Protein AF-A0A9W5KSK2-F1 (afdb_monomer_lite)

Sequence (57 aa):
MCEHKYQVLDSETTSFYSDDNRYGIDVSATFYCEKCLDIQHREKRIDTGTIEVKDSE

Secondary structure (DSSP, 8-state):
-----EEEEEEEEEEEEETTTEEEEEEEEEEEETTTTEEEEEEEEEEEEE-------

pLDDT: mean 82.14, std 15.17, range [43.25, 96.06]

Structure (mmCIF, N/CA/C/O backbone):
data_AF-A0A9W5KSK2-F1
#
_entry.id   AF-A0A9W5KSK2-F1
#
loop_
_atom_site.group_PDB
_atom_site.id
_atom_site.type_symbol
_atom_site.label_atom_id
_atom_site.label_alt_id
_atom_site.label_comp_id
_atom_site.label_asym_id
_atom_site.label_entity_id
_atom_site.label_seq_id
_atom_site.pdbx_PDB_ins_code
_atom_site.Cartn_x
_atom_site.Cartn_y
_atom_site.Cartn_z
_atom_site.occupancy
_atom_site.B_iso_or_equiv
_atom_site.auth_seq_id
_atom_site.auth_comp_id
_atom_site.auth_asym_id
_atom_site.auth_atom_id
_atom_site.pdbx_PDB_model_num
ATOM 1 N N . MET A 1 1 ? -21.917 -8.201 -8.275 1.00 67.75 1 MET A N 1
ATOM 2 C CA . MET A 1 1 ? -20.495 -7.858 -8.072 1.00 67.75 1 MET A CA 1
ATOM 3 C C . MET A 1 1 ? -20.433 -7.090 -6.762 1.00 67.75 1 MET A C 1
ATOM 5 O O . MET A 1 1 ? -21.121 -6.084 -6.656 1.00 67.75 1 MET A O 1
ATOM 9 N N . CYS A 1 2 ? -19.789 -7.622 -5.721 1.00 73.56 2 CYS A N 1
ATOM 10 C CA . CYS A 1 2 ? -19.724 -6.928 -4.433 1.00 73.56 2 CYS A CA 1
ATOM 11 C C . CYS A 1 2 ? -18.724 -5.780 -4.542 1.00 73.56 2 CYS A C 1
ATOM 13 O O . CYS A 1 2 ? -17.537 -6.021 -4.737 1.00 73.56 2 CYS A O 1
ATOM 15 N N . GLU A 1 3 ? -19.204 -4.544 -4.434 1.00 82.88 3 GLU A N 1
ATOM 16 C CA . GLU A 1 3 ? -18.328 -3.380 -4.358 1.00 82.88 3 GLU A CA 1
ATOM 17 C C . GLU A 1 3 ? -17.736 -3.31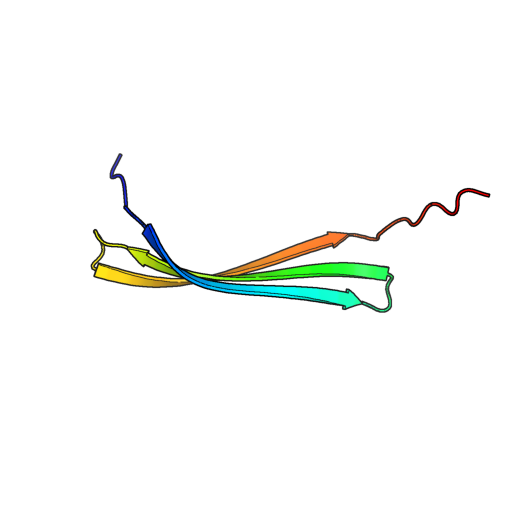6 -2.946 1.00 82.88 3 GLU A C 1
ATOM 19 O O . GLU A 1 3 ? -18.452 -3.171 -1.946 1.00 82.88 3 GLU A O 1
ATOM 24 N N . HIS A 1 4 ? -16.428 -3.540 -2.859 1.00 84.94 4 HIS A N 1
ATOM 25 C CA . HIS A 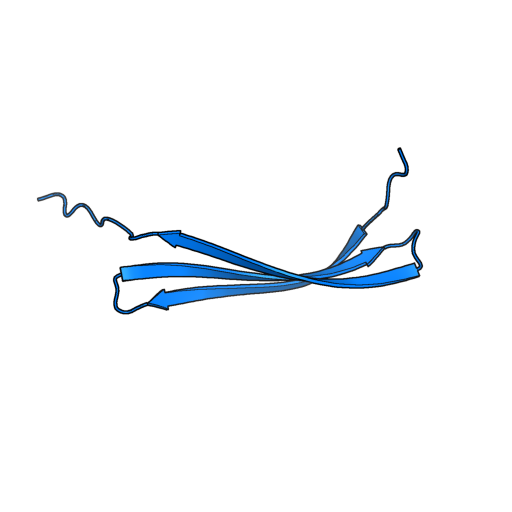1 4 ? -15.669 -3.396 -1.627 1.00 84.94 4 HIS A CA 1
ATOM 26 C C . HIS A 1 4 ? -15.116 -1.977 -1.586 1.00 84.94 4 HIS A C 1
ATOM 28 O O . HIS A 1 4 ? -14.379 -1.563 -2.480 1.00 84.94 4 HIS A O 1
ATOM 34 N N . LYS A 1 5 ? -15.488 -1.232 -0.545 1.00 88.44 5 LYS A N 1
ATOM 35 C CA . LYS A 1 5 ? -14.921 0.084 -0.281 1.00 88.44 5 LYS A CA 1
ATOM 36 C C . LYS A 1 5 ? -13.605 -0.100 0.466 1.00 88.44 5 LYS A C 1
ATOM 38 O O . LYS A 1 5 ? -13.593 -0.640 1.573 1.00 88.44 5 LYS A O 1
ATOM 43 N N . TYR A 1 6 ? -12.522 0.328 -0.173 1.00 89.81 6 TYR A N 1
ATOM 44 C CA . TYR A 1 6 ? -11.176 0.298 0.384 1.00 89.81 6 TYR A CA 1
ATOM 45 C C . TYR A 1 6 ? -10.751 1.711 0.778 1.00 89.81 6 TYR A C 1
ATOM 47 O O . TYR A 1 6 ? -10.884 2.645 -0.013 1.00 89.81 6 TYR A O 1
ATOM 55 N N . GLN A 1 7 ? -10.224 1.857 1.988 1.00 92.88 7 GLN A N 1
ATOM 56 C CA . GLN A 1 7 ? -9.595 3.076 2.479 1.00 92.88 7 GLN A CA 1
ATOM 57 C C . GLN A 1 7 ? -8.085 2.855 2.556 1.00 92.88 7 GLN A C 1
ATOM 59 O O . GLN A 1 7 ? -7.640 1.890 3.171 1.00 92.88 7 GLN A O 1
ATOM 64 N N . VAL A 1 8 ? -7.297 3.745 1.953 1.00 93.81 8 VAL A N 1
ATOM 65 C CA . VAL A 1 8 ? -5.838 3.744 2.132 1.00 93.81 8 VAL A CA 1
ATOM 66 C C . VAL A 1 8 ? -5.531 4.294 3.519 1.00 93.81 8 VAL A C 1
ATOM 68 O O . VAL A 1 8 ? -5.984 5.387 3.860 1.00 93.81 8 VAL A O 1
ATOM 71 N N . LEU A 1 9 ? -4.800 3.520 4.314 1.00 95.00 9 LEU A N 1
ATOM 72 C CA . LEU A 1 9 ? -4.323 3.937 5.631 1.00 95.00 9 LEU A CA 1
ATOM 73 C C . LEU A 1 9 ? -2.909 4.504 5.546 1.00 95.00 9 LEU A C 1
ATOM 75 O O . LEU A 1 9 ? -2.631 5.537 6.144 1.00 95.00 9 LEU A O 1
ATOM 79 N N . ASP A 1 10 ? -2.046 3.822 4.797 1.00 94.31 10 ASP A N 1
ATOM 80 C CA . ASP A 1 10 ? -0.643 4.179 4.635 1.00 94.31 10 ASP A CA 1
ATOM 81 C C . ASP A 1 10 ? -0.140 3.723 3.263 1.00 94.31 10 ASP A C 1
ATOM 83 O O . ASP A 1 10 ? -0.644 2.741 2.704 1.00 94.31 10 ASP A O 1
ATOM 87 N N . SER A 1 11 ? 0.830 4.445 2.713 1.00 94.06 11 SER A N 1
ATOM 88 C CA . SER A 1 11 ? 1.495 4.067 1.472 1.00 94.06 11 SER A CA 1
ATOM 89 C C . SER A 1 11 ? 2.918 4.590 1.443 1.00 94.06 11 SER A C 1
ATOM 91 O 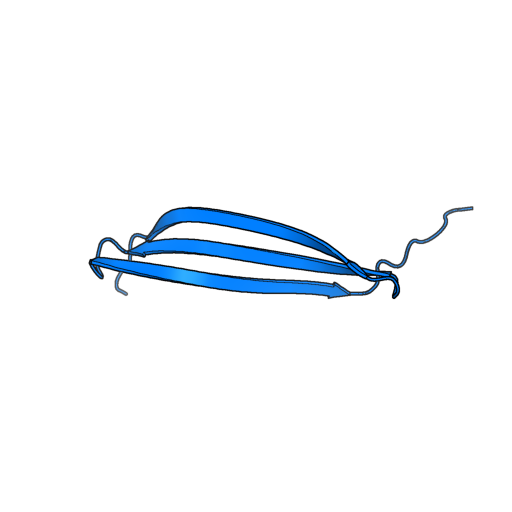O . SER A 1 11 ? 3.140 5.784 1.656 1.00 94.06 11 SER A O 1
ATOM 93 N N . GLU A 1 12 ? 3.848 3.727 1.064 1.00 95.25 12 GLU A N 1
ATOM 94 C CA . GLU A 1 12 ? 5.244 4.070 0.853 1.00 95.25 12 GLU A CA 1
ATOM 95 C C . GLU A 1 12 ? 5.631 3.777 -0.598 1.00 95.25 12 GLU A C 1
ATOM 97 O O . GLU A 1 12 ? 5.133 2.860 -1.257 1.00 95.25 12 GLU A O 1
ATOM 102 N N . THR A 1 13 ? 6.500 4.619 -1.143 1.00 93.31 13 THR A N 1
ATOM 103 C CA . THR A 1 13 ? 7.069 4.428 -2.472 1.00 93.31 13 THR A CA 1
ATOM 104 C C . THR A 1 13 ? 8.559 4.687 -2.396 1.00 93.31 13 THR A C 1
ATOM 106 O O . THR A 1 13 ? 8.986 5.795 -2.076 1.00 93.31 13 THR A O 1
ATOM 109 N N . THR A 1 14 ? 9.338 3.666 -2.728 1.00 91.81 14 THR A N 1
ATOM 110 C CA . THR A 1 14 ? 10.794 3.693 -2.686 1.00 91.81 14 THR A CA 1
ATOM 111 C C . THR A 1 14 ? 11.330 3.472 -4.087 1.00 91.81 14 THR A C 1
ATOM 113 O O . THR A 1 14 ? 11.148 2.414 -4.684 1.00 91.81 14 THR A O 1
ATOM 116 N N . SER A 1 15 ? 12.001 4.481 -4.632 1.00 89.62 15 SER A N 1
ATOM 117 C CA . SER A 1 15 ? 12.720 4.355 -5.897 1.00 89.62 15 SER A CA 1
ATOM 118 C C . SER A 1 15 ? 14.178 4.004 -5.645 1.00 89.62 15 SER A C 1
ATOM 120 O O . SER A 1 15 ? 14.826 4.649 -4.819 1.00 89.62 15 SER A O 1
ATOM 122 N N . PHE A 1 16 ? 14.716 3.059 -6.403 1.00 86.00 16 PHE A N 1
ATOM 123 C CA . PHE A 1 16 ? 16.126 2.703 -6.353 1.00 86.00 16 PHE A CA 1
ATOM 124 C C . PHE A 1 16 ? 16.721 2.642 -7.758 1.00 86.00 16 PHE A C 1
ATOM 126 O O . PH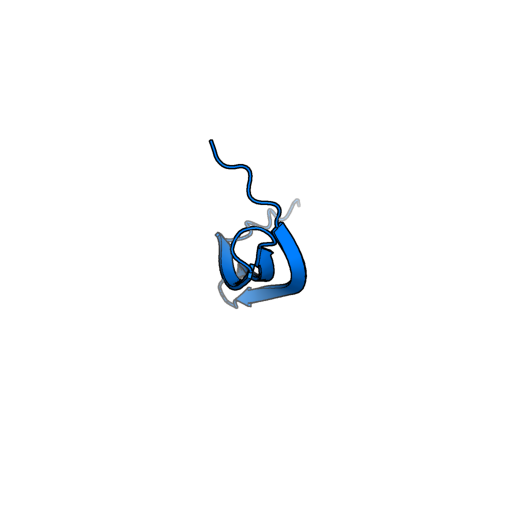E A 1 16 ? 16.088 2.217 -8.727 1.00 86.00 16 PHE A O 1
ATOM 133 N N . TYR A 1 17 ? 17.971 3.077 -7.842 1.00 84.06 17 TYR A N 1
ATOM 134 C CA . TYR A 1 17 ? 18.814 2.922 -9.015 1.00 84.06 17 TYR A CA 1
ATOM 135 C C . TYR A 1 17 ? 19.827 1.826 -8.716 1.00 84.06 17 TYR A C 1
ATOM 137 O O . TYR A 1 17 ? 20.474 1.843 -7.671 1.00 84.06 17 TYR A O 1
ATOM 145 N N . SER A 1 18 ? 19.938 0.860 -9.618 1.00 76.75 18 SER A N 1
ATOM 146 C CA . SER A 1 18 ? 21.000 -0.142 -9.587 1.00 76.75 18 SER A CA 1
ATOM 147 C C . SER A 1 18 ? 22.172 0.321 -10.450 1.00 76.75 18 SER A C 1
ATOM 149 O O . SER A 1 18 ? 21.956 0.970 -11.474 1.00 76.75 18 SER A O 1
ATOM 151 N N . ASP A 1 19 ? 23.394 -0.064 -10.070 1.00 77.62 19 ASP A N 1
ATOM 152 C CA . ASP A 1 19 ? 24.622 0.179 -10.842 1.00 77.62 19 ASP A CA 1
ATOM 153 C C . ASP A 1 19 ? 24.543 -0.327 -12.298 1.00 77.62 19 ASP A C 1
ATOM 155 O O . ASP A 1 19 ? 25.193 0.228 -13.178 1.00 77.62 19 ASP A O 1
ATOM 159 N N . ASP A 1 20 ? 23.674 -1.305 -12.588 1.00 77.56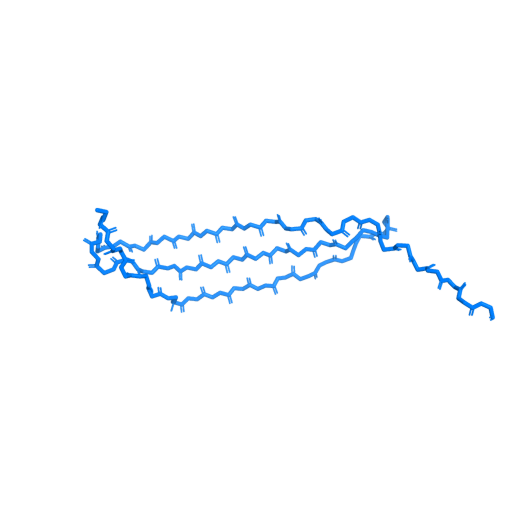 20 ASP A N 1
ATOM 160 C CA . ASP A 1 20 ? 23.355 -1.799 -13.941 1.00 77.56 20 ASP A CA 1
ATOM 161 C C . ASP A 1 20 ? 22.431 -0.859 -14.754 1.00 77.56 20 ASP A C 1
ATOM 163 O O . ASP A 1 20 ? 21.773 -1.272 -15.713 1.00 77.56 20 ASP A O 1
ATOM 167 N N . ASN A 1 21 ? 22.334 0.416 -14.363 1.00 72.62 21 ASN A N 1
ATOM 168 C CA . ASN A 1 21 ? 21.471 1.432 -14.976 1.00 72.62 21 ASN A CA 1
ATOM 169 C C . ASN A 1 21 ? 19.989 1.002 -15.056 1.00 72.62 21 ASN A C 1
ATOM 171 O O . ASN A 1 21 ? 19.249 1.351 -15.983 1.00 72.62 21 ASN A O 1
ATOM 175 N N . ARG A 1 22 ? 19.562 0.197 -14.075 1.00 75.19 22 ARG A N 1
ATOM 176 C CA . ARG A 1 22 ? 18.183 -0.268 -13.913 1.00 75.19 22 ARG A CA 1
ATOM 177 C C . ARG A 1 22 ? 17.468 0.597 -12.896 1.00 75.19 22 ARG A C 1
ATOM 179 O O . ARG A 1 22 ? 17.968 0.793 -11.786 1.00 75.19 22 ARG A O 1
ATOM 186 N N . TYR A 1 23 ? 16.285 1.065 -13.271 1.00 82.75 23 TYR A N 1
ATOM 187 C CA . TYR A 1 23 ? 15.428 1.851 -12.398 1.00 82.75 23 TYR A CA 1
ATOM 188 C C . TYR A 1 23 ? 14.273 0.998 -11.881 1.00 82.75 23 TYR A C 1
ATOM 190 O O . TYR A 1 23 ? 13.458 0.489 -12.655 1.00 82.75 23 TYR A O 1
ATOM 198 N N . GLY A 1 24 ? 14.198 0.841 -10.564 1.00 87.75 24 GLY A N 1
ATOM 199 C CA . GLY A 1 24 ? 13.120 0.119 -9.906 1.00 87.75 24 GLY A CA 1
ATOM 200 C C . GLY A 1 24 ? 12.348 1.005 -8.940 1.00 87.75 24 GLY A C 1
ATOM 201 O O . GLY A 1 24 ? 12.892 1.936 -8.344 1.00 87.75 24 GLY A O 1
ATOM 202 N N . ILE A 1 25 ? 11.065 0.697 -8.790 1.00 90.50 25 ILE A N 1
ATOM 203 C CA . ILE A 1 25 ? 10.182 1.318 -7.810 1.00 90.50 25 ILE A CA 1
ATOM 204 C C . ILE A 1 25 ? 9.521 0.205 -7.008 1.00 90.50 25 ILE A C 1
ATOM 206 O O . ILE A 1 25 ? 8.822 -0.634 -7.573 1.00 90.50 25 ILE A O 1
ATOM 210 N N . ASP A 1 26 ? 9.692 0.229 -5.696 1.00 91.31 26 ASP A N 1
ATOM 211 C CA . ASP A 1 26 ? 8.895 -0.565 -4.772 1.00 91.31 26 ASP A CA 1
ATOM 212 C C . ASP A 1 26 ? 7.767 0.303 -4.222 1.00 91.31 26 ASP A C 1
ATOM 214 O O . ASP A 1 26 ? 7.989 1.411 -3.735 1.00 91.31 26 ASP A O 1
ATOM 218 N N . VAL A 1 27 ? 6.535 -0.186 -4.341 1.00 92.75 27 VAL A N 1
ATOM 219 C CA . VAL A 1 27 ? 5.339 0.469 -3.812 1.00 92.75 27 VAL A CA 1
ATOM 220 C C . VAL A 1 27 ? 4.717 -0.458 -2.784 1.00 92.75 27 VAL A C 1
ATOM 222 O O . VAL A 1 27 ? 4.345 -1.586 -3.115 1.00 92.75 27 VAL A O 1
ATOM 225 N N . SER A 1 28 ? 4.550 0.017 -1.559 1.00 95.19 28 SER A N 1
ATOM 226 C CA . SER A 1 28 ? 3.803 -0.675 -0.515 1.00 95.19 28 SER A CA 1
ATOM 227 C C . SER A 1 28 ? 2.613 0.175 -0.086 1.00 95.19 28 SER A C 1
ATOM 229 O O . SER A 1 28 ? 2.640 1.406 -0.117 1.00 95.19 28 SER A O 1
ATOM 231 N N . ALA A 1 29 ? 1.505 -0.478 0.241 1.00 95.06 29 ALA A N 1
ATOM 232 C CA . ALA A 1 29 ? 0.316 0.207 0.709 1.00 95.06 29 ALA A CA 1
ATOM 233 C C . ALA A 1 29 ? -0.500 -0.679 1.644 1.00 95.06 29 ALA A C 1
ATOM 235 O O . ALA A 1 29 ? -0.667 -1.883 1.426 1.00 95.06 29 ALA A O 1
ATOM 236 N N . THR A 1 30 ? -1.039 -0.044 2.677 1.00 96.06 30 THR A N 1
ATOM 237 C CA . THR A 1 30 ? -1.947 -0.644 3.644 1.00 96.06 30 THR A CA 1
ATOM 238 C C . THR A 1 30 ? -3.356 -0.127 3.395 1.00 96.06 30 THR A C 1
ATOM 240 O O . THR A 1 30 ? -3.606 1.080 3.374 1.00 96.06 30 THR A O 1
ATOM 243 N N . PHE A 1 31 ? -4.296 -1.050 3.233 1.00 94.56 31 PHE A N 1
ATOM 244 C CA . PHE A 1 31 ? -5.690 -0.766 2.929 1.00 94.56 31 PHE A CA 1
ATOM 245 C C . PHE A 1 31 ? -6.593 -1.371 3.995 1.00 94.56 31 PHE A C 1
ATOM 247 O O . PHE A 1 31 ? -6.433 -2.530 4.365 1.00 94.56 31 PHE A O 1
ATOM 254 N N . TYR A 1 32 ? -7.596 -0.621 4.430 1.00 93.94 32 TYR A N 1
ATOM 255 C CA . TYR A 1 32 ? -8.710 -1.141 5.209 1.00 93.94 32 TYR A CA 1
ATOM 256 C C . TYR A 1 32 ? -9.908 -1.406 4.298 1.00 93.94 32 TYR A C 1
ATOM 258 O O . TYR A 1 32 ? -1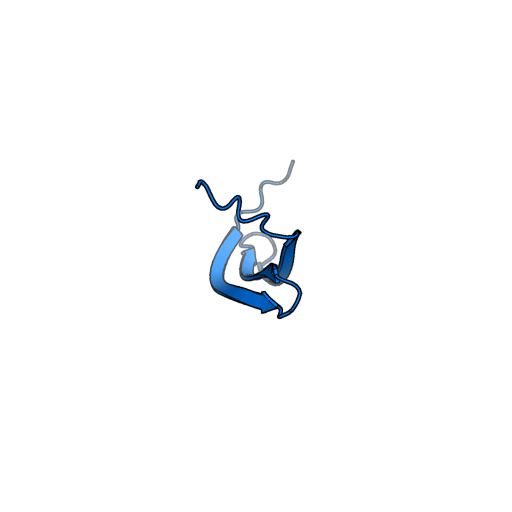0.307 -0.538 3.521 1.00 93.94 32 TYR A O 1
ATOM 266 N N . CYS A 1 33 ? -10.497 -2.596 4.389 1.00 92.06 33 CYS A N 1
ATOM 267 C CA . CYS A 1 33 ? -11.741 -2.923 3.701 1.00 92.06 33 CYS A CA 1
ATOM 268 C C . CYS A 1 33 ? -12.916 -2.828 4.676 1.00 92.06 33 CYS A C 1
ATOM 270 O O . CYS A 1 33 ? -13.070 -3.680 5.552 1.00 92.06 33 CYS A O 1
ATOM 272 N N . GLU A 1 34 ? -13.803 -1.851 4.474 1.00 89.25 34 GLU A N 1
ATOM 273 C CA . GLU A 1 34 ? -14.953 -1.620 5.364 1.00 89.25 34 GLU A CA 1
ATOM 274 C C . GLU A 1 34 ? -15.924 -2.807 5.401 1.00 89.25 34 GLU A C 1
ATOM 276 O O . GLU A 1 34 ? -16.571 -3.053 6.414 1.00 89.25 34 GLU A O 1
ATOM 281 N N . LYS A 1 35 ? -16.028 -3.559 4.300 1.00 87.94 35 LYS A N 1
ATOM 282 C CA . LYS A 1 35 ? -16.920 -4.723 4.215 1.00 87.94 35 LYS A CA 1
ATOM 283 C C . LYS A 1 35 ? -16.320 -5.986 4.820 1.00 87.94 35 LYS A C 1
ATOM 285 O O . LYS A 1 35 ? -17.067 -6.805 5.344 1.00 87.94 35 LYS A O 1
ATOM 290 N N . CYS A 1 36 ? -15.002 -6.150 4.728 1.00 89.56 36 CYS A N 1
ATOM 291 C CA . CYS A 1 36 ? -14.314 -7.303 5.305 1.00 89.56 36 CYS A CA 1
ATOM 292 C C . CYS A 1 36 ? -13.936 -7.080 6.775 1.00 89.56 36 CYS A C 1
ATOM 294 O O . CYS A 1 36 ? -13.596 -8.051 7.439 1.00 89.56 36 CYS A O 1
ATOM 296 N N . LEU A 1 37 ? -14.004 -5.831 7.262 1.00 90.44 37 LEU A N 1
ATOM 297 C CA . LEU A 1 37 ? -13.496 -5.416 8.575 1.00 90.44 37 LEU A CA 1
ATOM 298 C C . LEU A 1 37 ? -12.039 -5.862 8.774 1.00 90.44 37 LEU A C 1
ATOM 300 O O . LEU A 1 37 ? -11.659 -6.345 9.837 1.00 90.44 37 LEU A O 1
ATOM 304 N N . ASP A 1 38 ? -11.245 -5.725 7.713 1.00 93.00 38 ASP A N 1
ATOM 305 C CA . ASP A 1 38 ? -9.917 -6.322 7.593 1.00 93.00 38 ASP A CA 1
ATOM 306 C C . ASP A 1 38 ? -8.900 -5.310 7.057 1.00 93.00 38 ASP A C 1
ATOM 308 O O . ASP A 1 38 ? -9.245 -4.434 6.253 1.00 93.00 38 ASP A O 1
ATOM 312 N N . ILE A 1 39 ? -7.650 -5.444 7.505 1.00 93.62 39 ILE A N 1
ATOM 313 C CA . ILE A 1 39 ? -6.519 -4.617 7.080 1.00 93.62 39 ILE A CA 1
ATOM 314 C C . ILE A 1 39 ? -5.589 -5.476 6.230 1.00 93.62 39 ILE A C 1
ATOM 316 O O . ILE A 1 39 ? -5.070 -6.491 6.686 1.00 93.62 39 ILE A O 1
ATOM 320 N N . GLN A 1 40 ? -5.331 -5.029 5.005 1.00 92.88 40 GLN A N 1
ATOM 321 C CA . GLN A 1 40 ? -4.448 -5.705 4.065 1.00 92.88 40 GLN A CA 1
ATOM 322 C C . GLN A 1 40 ? -3.238 -4.843 3.747 1.00 92.88 40 GLN A C 1
ATOM 324 O O . GLN A 1 40 ? -3.376 -3.692 3.343 1.00 92.88 40 GLN A O 1
ATOM 329 N N . HIS A 1 41 ? -2.056 -5.437 3.868 1.00 94.00 41 HIS A N 1
ATOM 330 C CA . HIS A 1 41 ? -0.808 -4.859 3.393 1.00 94.00 41 HIS A CA 1
ATOM 331 C C . HIS A 1 41 ? -0.441 -5.483 2.046 1.00 94.00 41 HIS A C 1
ATOM 333 O O . HIS A 1 41 ? -0.473 -6.708 1.894 1.00 94.00 41 HIS A O 1
ATOM 339 N N . ARG A 1 42 ? -0.103 -4.655 1.058 1.00 92.69 42 ARG A N 1
ATOM 340 C CA . ARG A 1 42 ? 0.281 -5.116 -0.274 1.00 92.69 42 ARG A CA 1
ATOM 341 C C . ARG A 1 42 ? 1.516 -4.383 -0.751 1.00 92.69 42 ARG A C 1
ATOM 343 O O . ARG A 1 42 ? 1.540 -3.160 -0.778 1.00 92.69 42 ARG A O 1
ATOM 350 N N . GLU A 1 43 ? 2.485 -5.158 -1.204 1.00 93.44 43 GLU A N 1
ATOM 351 C CA . GLU A 1 43 ? 3.702 -4.662 -1.830 1.00 93.44 43 GLU A CA 1
ATOM 352 C C . GLU A 1 43 ? 3.712 -5.052 -3.307 1.00 93.44 43 GLU A C 1
ATOM 354 O O . GLU A 1 43 ? 3.224 -6.120 -3.701 1.00 93.44 43 GLU A O 1
ATOM 359 N N . LYS A 1 44 ? 4.238 -4.162 -4.142 1.00 91.31 44 LYS A N 1
ATOM 360 C CA . LYS A 1 44 ? 4.446 -4.406 -5.557 1.00 91.31 44 LYS A CA 1
ATOM 361 C C . LYS A 1 44 ? 5.724 -3.725 -6.023 1.00 91.31 44 LYS A C 1
ATOM 363 O O . LYS A 1 44 ? 5.848 -2.507 -5.958 1.00 91.31 44 LYS A O 1
ATOM 368 N N . ARG A 1 45 ? 6.613 -4.534 -6.590 1.00 87.06 45 ARG A N 1
ATOM 369 C CA . ARG A 1 45 ? 7.801 -4.073 -7.299 1.00 87.06 45 ARG A CA 1
ATOM 370 C C . ARG A 1 45 ? 7.477 -3.794 -8.761 1.00 87.06 45 ARG A C 1
ATOM 372 O O . ARG A 1 45 ? 6.885 -4.631 -9.447 1.00 87.06 45 ARG A O 1
ATOM 379 N N . ILE A 1 46 ? 7.862 -2.617 -9.226 1.00 86.06 46 ILE A N 1
ATOM 380 C CA . ILE A 1 46 ? 7.785 -2.173 -10.613 1.00 86.06 46 ILE A CA 1
ATOM 381 C C . ILE A 1 46 ? 9.224 -2.058 -11.112 1.00 86.06 46 ILE A C 1
ATOM 383 O O . ILE A 1 46 ? 9.969 -1.171 -10.702 1.00 86.06 46 ILE A O 1
ATOM 387 N N . ASP A 1 47 ? 9.625 -2.990 -11.975 1.00 80.94 47 ASP A N 1
ATOM 388 C CA . ASP A 1 47 ? 10.909 -2.917 -12.665 1.00 80.94 47 ASP A CA 1
ATOM 389 C C . ASP A 1 47 ? 10.719 -2.104 -13.944 1.00 80.94 47 ASP A C 1
ATOM 391 O O . ASP A 1 47 ? 9.942 -2.479 -14.826 1.00 80.94 47 ASP A O 1
ATOM 395 N N . THR A 1 48 ? 11.387 -0.961 -14.017 1.00 69.06 48 THR A N 1
ATOM 396 C CA . THR A 1 48 ? 11.281 -0.031 -15.143 1.00 69.06 48 THR A CA 1
ATOM 397 C C . THR A 1 48 ? 12.442 -0.233 -16.115 1.00 69.06 48 THR A C 1
ATOM 399 O O . THR A 1 48 ? 12.869 0.716 -16.751 1.00 69.06 48 THR A O 1
ATOM 402 N N . GLY A 1 49 ? 12.978 -1.452 -16.249 1.00 62.50 49 GLY A N 1
ATOM 403 C CA . GLY A 1 49 ? 13.999 -1.779 -17.248 1.00 62.50 49 GLY A CA 1
ATOM 404 C C . GLY A 1 49 ? 15.256 -0.893 -17.213 1.00 62.50 49 GLY A C 1
ATOM 405 O O . GLY A 1 49 ? 15.544 -0.205 -16.231 1.00 62.50 49 GLY A O 1
ATOM 406 N N . THR A 1 50 ? 16.040 -0.951 -18.293 1.00 55.50 50 THR A N 1
ATOM 407 C CA . THR A 1 50 ? 17.204 -0.078 -18.502 1.00 55.50 50 THR A CA 1
ATOM 408 C C . THR A 1 50 ? 16.728 1.261 -19.047 1.00 55.50 50 THR A C 1
ATOM 410 O O . THR A 1 50 ? 16.045 1.317 -20.070 1.00 55.50 50 THR A O 1
ATOM 413 N N . ILE A 1 51 ? 17.113 2.344 -18.384 1.00 56.84 51 ILE A N 1
ATOM 414 C CA . ILE A 1 51 ? 16.930 3.698 -18.906 1.00 56.84 51 ILE A CA 1
ATOM 415 C C . ILE A 1 51 ? 17.972 3.871 -20.011 1.00 56.84 51 ILE A C 1
ATOM 417 O O . ILE A 1 51 ? 19.140 4.139 -19.737 1.00 56.84 51 ILE A O 1
ATOM 421 N N . GLU A 1 52 ? 17.591 3.661 -21.269 1.00 46.97 52 GLU A N 1
ATOM 422 C CA . GLU A 1 52 ? 18.428 4.071 -22.396 1.00 46.97 52 GLU A CA 1
ATOM 423 C C . GLU A 1 52 ? 18.461 5.604 -22.416 1.00 46.97 52 GLU A C 1
ATOM 425 O O . GLU A 1 52 ? 17.610 6.262 -23.019 1.00 46.97 52 GLU A O 1
ATOM 430 N N . VAL A 1 53 ? 19.425 6.187 -21.701 1.00 53.44 53 VAL A N 1
ATOM 431 C CA . VAL A 1 53 ? 19.765 7.600 -21.841 1.00 53.44 53 VAL A CA 1
ATOM 432 C C . VAL A 1 53 ? 20.327 7.752 -23.249 1.00 53.44 53 VAL A C 1
ATOM 434 O O . VAL A 1 53 ? 21.477 7.416 -23.516 1.00 53.44 53 VAL A O 1
ATOM 437 N N . LYS A 1 54 ? 19.491 8.196 -24.189 1.00 43.25 54 LYS A N 1
ATOM 438 C CA . LYS A 1 54 ? 19.991 8.694 -25.466 1.00 43.25 54 LYS A CA 1
ATOM 439 C C . LYS A 1 54 ? 20.663 10.035 -25.195 1.00 43.25 54 LYS A C 1
ATOM 441 O O . LYS A 1 54 ? 19.971 11.046 -25.089 1.00 43.25 54 LYS A O 1
ATOM 446 N N . ASP A 1 55 ? 21.988 10.022 -25.081 1.00 45.53 55 ASP A N 1
ATOM 447 C CA . ASP A 1 55 ? 22.816 11.210 -25.285 1.00 45.53 55 ASP A CA 1
ATOM 448 C C . ASP A 1 55 ? 22.412 11.817 -26.636 1.00 45.53 55 ASP A C 1
ATOM 450 O O . ASP A 1 55 ? 22.582 11.205 -27.693 1.00 45.53 55 ASP A O 1
ATOM 454 N N . SER A 1 56 ? 21.753 12.972 -26.586 1.00 47.81 56 SER A N 1
ATOM 455 C CA . SER A 1 56 ? 21.565 13.805 -27.768 1.00 47.81 56 SER A CA 1
ATOM 456 C C . SER A 1 56 ? 22.791 14.706 -27.842 1.00 47.81 56 SER A C 1
ATOM 458 O O . SER A 1 56 ? 22.937 15.588 -26.998 1.00 47.81 56 SER A O 1
ATOM 460 N N . GLU A 1 57 ? 23.673 14.389 -28.794 1.00 49.84 57 GLU A N 1
ATOM 461 C CA . GLU A 1 57 ? 24.814 15.209 -29.235 1.00 49.84 57 GLU A CA 1
ATOM 462 C C . GLU A 1 57 ? 24.388 16.634 -29.624 1.00 49.84 57 GLU A C 1
ATOM 464 O O . GLU A 1 57 ? 23.300 16.786 -30.235 1.00 49.84 57 GLU A O 1
#

Radius of gyration: 17.25 Å; chains: 1; bounding box: 45×23×38 Å

Organism: NCBI:txid1053238

Foldseek 3Di:
DDDWDKDWPDKDKDWDADPQQWIKIKIWTWIQTPVVNDIDIDIDIDTPGHDPPPPDD